Protein AF-A0A402CRC0-F1 (afdb_monomer_lite)

Organism: NCBI:txid2219043

pLDDT: mean 75.53, std 17.1, range [42.84, 94.31]

Sequence (73 aa):
MQTPPGTIQSAEPVIYDEVTLRRWTRTRTAAQWALDYYQDKGEWPAIKQIAGRAGVSTGTAHNALKQAKSGIA

Radius of gyration: 19.06 Å; chains: 1; bounding box: 25×48×54 Å

Structure (mmCIF, N/CA/C/O backbone):
data_AF-A0A402CRC0-F1
#
_entry.id   AF-A0A402CRC0-F1
#
loop_
_atom_site.group_PDB
_atom_site.id
_atom_site.type_symbol
_atom_site.label_atom_id
_atom_site.label_alt_id
_atom_site.label_comp_id
_atom_site.label_asym_id
_atom_site.label_entity_id
_atom_site.label_seq_id
_atom_site.pdbx_PDB_ins_code
_atom_site.Cartn_x
_atom_site.Cartn_y
_atom_site.Cartn_z
_atom_site.occupancy
_atom_site.B_iso_or_equiv
_atom_site.auth_seq_id
_atom_site.auth_comp_id
_atom_site.auth_asym_id
_atom_site.auth_atom_id
_atom_site.pdbx_PDB_model_num
ATOM 1 N N . MET A 1 1 ? 7.833 37.274 -45.477 1.00 42.84 1 MET A N 1
ATOM 2 C CA . MET A 1 1 ? 7.417 36.946 -44.098 1.00 42.84 1 MET A CA 1
ATOM 3 C C . MET A 1 1 ? 8.102 35.637 -43.729 1.00 42.84 1 MET A C 1
ATOM 5 O O . MET A 1 1 ? 7.853 34.643 -44.395 1.00 42.84 1 MET A O 1
ATOM 9 N N . GLN A 1 2 ? 9.058 35.675 -42.797 1.00 49.16 2 GLN A N 1
ATOM 10 C CA . GLN A 1 2 ? 9.832 34.517 -42.328 1.00 49.16 2 GLN A CA 1
ATOM 11 C C . GLN A 1 2 ? 8.976 33.678 -41.370 1.00 49.16 2 GLN A C 1
ATOM 13 O O . GLN A 1 2 ? 8.518 34.193 -40.355 1.00 49.16 2 GLN A O 1
ATOM 18 N N . THR A 1 3 ? 8.776 32.396 -41.665 1.00 58.31 3 THR A N 1
ATOM 19 C CA . THR A 1 3 ? 8.366 31.399 -40.664 1.00 58.31 3 THR A CA 1
ATOM 20 C C . THR A 1 3 ? 9.504 31.214 -39.654 1.00 58.31 3 THR A C 1
ATOM 22 O O . THR A 1 3 ? 10.646 31.035 -40.090 1.00 58.31 3 THR A O 1
ATOM 25 N N . PRO A 1 4 ? 9.251 31.263 -38.331 1.00 55.06 4 PRO A N 1
ATOM 26 C CA . PRO A 1 4 ? 10.308 31.061 -37.353 1.00 55.06 4 PRO A CA 1
ATOM 27 C C . PRO A 1 4 ? 10.832 29.618 -37.431 1.00 55.06 4 PRO A C 1
ATOM 29 O O . PRO A 1 4 ? 10.046 28.689 -37.645 1.00 55.06 4 PRO A O 1
ATOM 32 N N . PRO A 1 5 ? 12.148 29.413 -37.271 1.00 55.38 5 PRO A N 1
ATOM 33 C CA . PRO A 1 5 ? 12.743 28.093 -37.325 1.00 55.38 5 PRO A CA 1
ATOM 34 C C . PRO A 1 5 ? 12.387 27.311 -36.058 1.00 55.38 5 PRO A C 1
ATOM 36 O O . PRO A 1 5 ? 12.655 27.752 -34.945 1.00 55.38 5 PRO A O 1
ATOM 39 N N . GLY A 1 6 ? 11.806 26.130 -36.263 1.00 49.31 6 GLY A N 1
ATOM 40 C CA . GLY A 1 6 ? 11.915 24.997 -35.351 1.00 49.31 6 GLY A CA 1
ATOM 41 C C . GLY A 1 6 ? 11.333 25.203 -33.957 1.00 49.31 6 GLY A C 1
ATOM 42 O O . GLY A 1 6 ? 12.070 25.322 -32.983 1.00 49.31 6 GLY A O 1
ATOM 43 N N . THR A 1 7 ? 10.014 25.071 -33.819 1.00 52.09 7 THR A N 1
ATOM 44 C CA . THR A 1 7 ? 9.491 24.475 -32.586 1.00 52.09 7 THR A CA 1
ATOM 45 C C . THR A 1 7 ? 9.96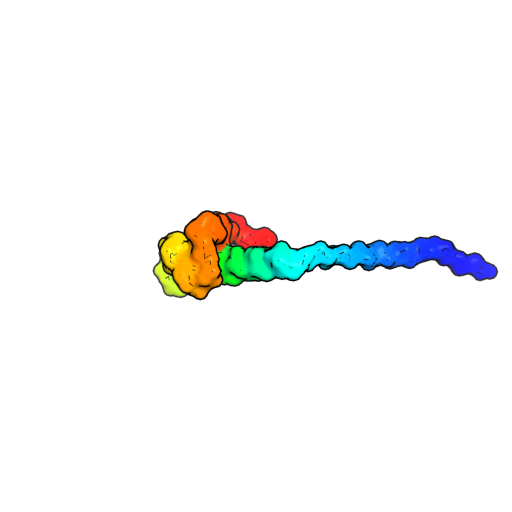4 23.024 -32.573 1.00 52.09 7 THR A C 1
ATOM 47 O O . THR A 1 7 ? 9.332 22.153 -33.165 1.00 52.09 7 THR A O 1
ATOM 50 N N . ILE A 1 8 ? 11.119 22.765 -31.956 1.00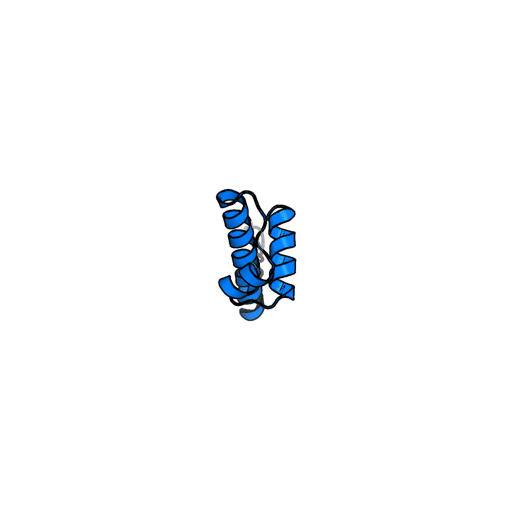 55.94 8 ILE A N 1
ATOM 51 C CA . ILE A 1 8 ? 11.509 21.409 -31.583 1.00 55.94 8 ILE A CA 1
ATOM 52 C C . ILE A 1 8 ? 10.462 20.982 -30.558 1.00 55.94 8 ILE A C 1
ATOM 54 O O . ILE A 1 8 ? 10.525 21.357 -29.389 1.00 55.94 8 ILE A O 1
ATOM 58 N N . GLN A 1 9 ? 9.441 20.254 -31.007 1.00 47.69 9 GLN A N 1
ATOM 59 C CA . GLN 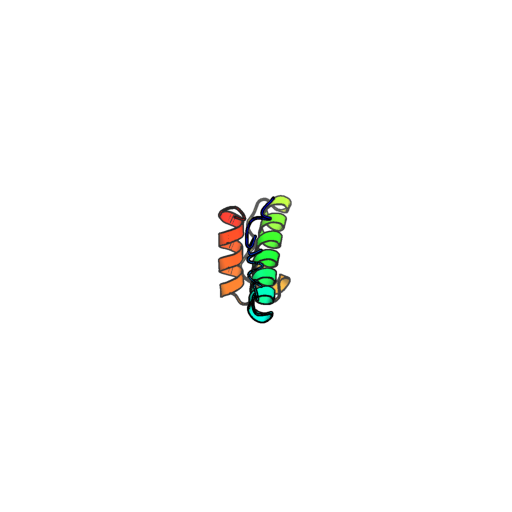A 1 9 ? 8.681 19.409 -30.106 1.00 47.69 9 GLN A CA 1
ATOM 60 C C . GLN A 1 9 ? 9.673 18.347 -29.642 1.00 47.69 9 GLN A C 1
ATOM 62 O O . GLN A 1 9 ? 9.856 17.329 -30.307 1.00 47.69 9 GLN A O 1
ATOM 67 N N . SER A 1 10 ? 10.366 18.618 -28.535 1.00 46.25 10 SER A N 1
ATOM 68 C CA . SER A 1 10 ? 11.040 17.587 -27.756 1.00 46.25 10 SER A CA 1
ATOM 69 C C . SER A 1 10 ? 9.950 16.677 -27.203 1.00 46.25 10 SER A C 1
ATOM 71 O O . SER A 1 10 ? 9.567 16.756 -26.041 1.00 46.25 10 SER A O 1
ATOM 73 N N . ALA A 1 11 ? 9.394 15.834 -28.068 1.00 49.84 11 ALA A N 1
ATOM 74 C CA . ALA A 1 11 ? 8.795 14.589 -27.661 1.00 49.84 11 ALA A CA 1
ATOM 75 C C . ALA A 1 11 ? 9.972 13.727 -27.214 1.00 49.84 11 ALA A C 1
ATOM 77 O O . ALA A 1 11 ? 10.477 12.919 -27.986 1.00 49.84 11 ALA A O 1
ATOM 78 N N . GLU A 1 12 ? 10.477 13.976 -26.003 1.00 48.81 12 GLU A N 1
ATOM 79 C CA . GLU A 1 12 ? 11.284 12.981 -25.317 1.00 48.81 12 GLU A CA 1
ATOM 80 C C . GLU A 1 12 ? 10.415 11.725 -25.288 1.00 48.81 12 GLU A C 1
ATOM 82 O O . GLU A 1 12 ? 9.349 11.738 -24.658 1.00 48.81 12 GLU A O 1
ATOM 87 N N . PRO A 1 13 ? 10.779 10.651 -26.008 1.00 48.41 13 PRO A N 1
ATOM 88 C CA . PRO A 1 13 ? 10.109 9.401 -25.780 1.00 48.41 13 PRO A CA 1
ATOM 89 C C . PRO A 1 13 ? 10.554 9.027 -24.374 1.00 48.41 13 PRO A C 1
ATOM 91 O O . PRO A 1 13 ? 11.701 8.638 -24.149 1.00 48.41 13 PRO A O 1
ATOM 94 N N . VAL A 1 14 ? 9.674 9.223 -23.395 1.00 52.66 14 VAL A N 1
ATOM 95 C CA . VAL A 1 14 ? 9.875 8.674 -22.064 1.00 52.66 14 VAL A CA 1
ATOM 96 C C . VAL A 1 14 ? 9.707 7.169 -22.229 1.00 52.66 14 VAL A C 1
ATOM 98 O O . VAL A 1 14 ? 8.646 6.600 -21.977 1.00 52.66 14 VAL A O 1
ATOM 101 N N . ILE A 1 15 ? 10.752 6.529 -22.755 1.00 49.62 15 ILE A N 1
ATOM 102 C CA . ILE A 1 15 ? 10.898 5.086 -22.836 1.00 49.62 15 ILE A CA 1
ATOM 103 C C . ILE A 1 15 ? 11.171 4.665 -21.400 1.00 49.62 15 ILE A C 1
ATOM 105 O O . ILE A 1 15 ? 12.297 4.372 -21.003 1.00 49.62 15 ILE A O 1
ATOM 109 N N . TYR A 1 16 ? 10.133 4.695 -20.569 1.00 54.25 16 TYR A N 1
ATOM 110 C CA . TYR A 1 16 ? 10.150 3.849 -19.404 1.00 54.25 16 TYR A CA 1
ATOM 111 C C . TYR A 1 16 ? 10.200 2.428 -19.957 1.00 54.25 16 TYR A C 1
ATOM 113 O O . TYR A 1 16 ? 9.216 1.938 -20.509 1.00 54.25 16 TYR A O 1
ATOM 121 N N . ASP A 1 17 ? 11.373 1.808 -19.853 1.00 60.28 17 ASP A N 1
ATOM 122 C CA . ASP A 1 17 ? 11.565 0.373 -20.025 1.00 60.28 17 ASP A CA 1
ATOM 123 C C . ASP A 1 17 ? 10.336 -0.354 -19.452 1.00 60.28 17 ASP A C 1
ATOM 125 O O . ASP A 1 17 ? 9.915 -0.070 -18.325 1.00 60.28 17 ASP A O 1
ATOM 129 N N . GLU A 1 18 ? 9.703 -1.232 -20.234 1.00 54.34 18 GLU A N 1
ATOM 130 C CA . GLU A 1 18 ? 8.450 -1.894 -19.856 1.00 54.34 18 GLU A CA 1
ATOM 131 C C . GLU A 1 18 ? 8.546 -2.561 -18.479 1.00 54.34 18 GLU A C 1
ATOM 133 O O . GLU A 1 18 ? 7.563 -2.640 -17.737 1.00 54.34 18 GLU A O 1
ATOM 138 N N . VAL A 1 19 ? 9.744 -3.016 -18.105 1.00 58.75 19 VAL A N 1
ATOM 139 C CA . VAL A 1 19 ? 10.043 -3.575 -16.784 1.00 58.75 19 VAL A CA 1
ATOM 140 C C . VAL A 1 19 ? 9.894 -2.517 -15.690 1.00 58.75 19 VAL A C 1
ATOM 142 O O . VAL A 1 19 ? 9.286 -2.775 -14.644 1.00 58.75 19 VAL A O 1
ATOM 145 N N . THR A 1 20 ? 10.404 -1.315 -15.940 1.00 57.34 20 THR A N 1
ATOM 146 C CA . THR A 1 20 ? 10.294 -0.156 -15.053 1.00 57.34 20 THR A CA 1
ATOM 147 C C . THR A 1 20 ? 8.845 0.306 -14.935 1.00 57.34 20 THR A C 1
ATOM 149 O O . THR A 1 20 ? 8.384 0.488 -13.806 1.00 57.34 20 THR A O 1
ATOM 152 N N . LEU A 1 21 ? 8.095 0.377 -16.047 1.00 60.03 21 LEU A N 1
ATOM 153 C CA . LEU A 1 21 ? 6.650 0.648 -16.028 1.00 60.03 21 LEU A CA 1
ATOM 154 C C . LEU A 1 21 ? 5.919 -0.377 -15.173 1.00 60.03 21 LEU A C 1
ATOM 156 O O . LEU A 1 21 ? 5.290 0.004 -14.193 1.00 60.03 21 LEU A O 1
ATOM 160 N N . ARG A 1 22 ? 6.062 -1.675 -15.468 1.00 61.88 22 ARG A N 1
ATOM 161 C CA . ARG A 1 22 ? 5.379 -2.759 -14.739 1.00 61.88 22 ARG A CA 1
ATOM 162 C C . ARG A 1 22 ? 5.704 -2.747 -13.245 1.00 61.88 22 ARG A C 1
ATOM 164 O O . ARG A 1 22 ? 4.828 -3.012 -12.421 1.00 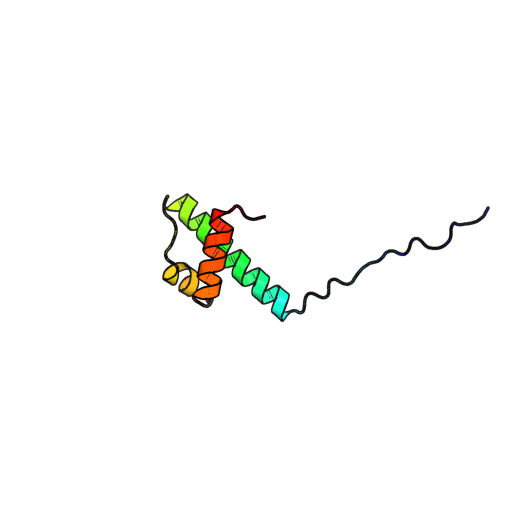61.88 22 ARG A O 1
ATOM 171 N N . ARG A 1 23 ? 6.953 -2.457 -12.867 1.00 61.31 23 ARG A N 1
ATOM 172 C CA . ARG A 1 23 ? 7.377 -2.362 -11.459 1.00 61.31 23 ARG A CA 1
ATOM 173 C C . A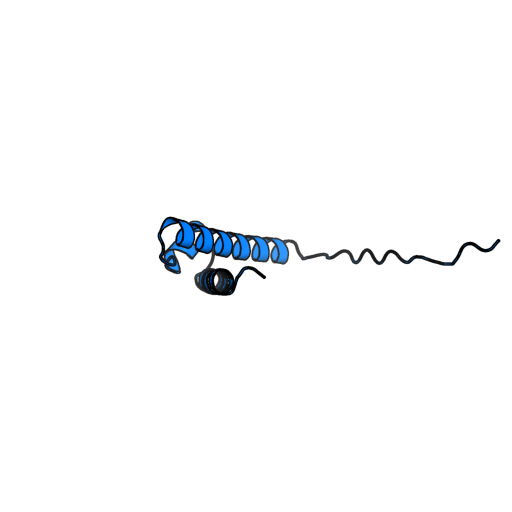RG A 1 23 ? 6.764 -1.146 -10.760 1.00 61.31 23 ARG A C 1
ATOM 175 O O . ARG A 1 23 ? 6.330 -1.269 -9.610 1.00 61.31 23 ARG A O 1
ATOM 182 N N . TRP A 1 24 ? 6.689 -0.011 -11.453 1.00 63.38 24 TRP A N 1
ATOM 183 C CA . TRP A 1 24 ? 5.990 1.186 -10.986 1.00 63.38 24 TRP A CA 1
ATOM 184 C C . TRP A 1 24 ? 4.493 0.938 -10.825 1.00 63.38 24 TRP A C 1
ATOM 186 O O . TRP A 1 24 ? 3.949 1.217 -9.758 1.00 63.38 24 TRP A O 1
ATOM 196 N N . THR A 1 25 ? 3.839 0.330 -11.821 1.00 72.94 25 THR A N 1
ATOM 197 C CA . THR A 1 25 ? 2.408 0.011 -11.758 1.00 72.94 25 THR A CA 1
ATOM 198 C C . THR A 1 25 ? 2.122 -0.911 -10.582 1.00 72.94 25 THR A C 1
ATOM 200 O O . THR A 1 25 ? 1.243 -0.613 -9.789 1.00 72.94 25 THR A O 1
ATOM 203 N N . ARG A 1 26 ? 2.918 -1.971 -10.382 1.00 73.00 26 ARG A N 1
ATOM 204 C CA . ARG A 1 26 ? 2.737 -2.901 -9.252 1.00 73.00 26 ARG A CA 1
ATOM 205 C C . ARG A 1 26 ? 2.885 -2.230 -7.889 1.00 73.00 26 ARG A C 1
ATOM 207 O O . ARG A 1 26 ? 2.098 -2.507 -6.990 1.00 73.00 26 ARG A O 1
ATOM 214 N N . THR A 1 27 ? 3.874 -1.351 -7.729 1.00 77.88 27 THR A N 1
ATOM 215 C CA . THR A 1 27 ? 4.086 -0.629 -6.462 1.00 77.88 27 THR A CA 1
ATOM 216 C C . THR A 1 27 ? 2.954 0.364 -6.206 1.00 77.88 27 THR A C 1
ATOM 218 O O . THR A 1 27 ? 2.435 0.420 -5.094 1.00 77.88 27 THR A O 1
ATOM 221 N N . ARG A 1 28 ? 2.504 1.076 -7.246 1.00 79.81 28 ARG A N 1
ATOM 222 C CA . ARG A 1 28 ? 1.378 2.012 -7.173 1.00 79.81 28 ARG A CA 1
ATOM 223 C C . ARG A 1 28 ? 0.056 1.301 -6.883 1.00 79.81 28 ARG A C 1
ATOM 225 O O . ARG A 1 28 ? -0.690 1.757 -6.030 1.00 79.81 28 ARG A O 1
ATOM 232 N N . THR A 1 29 ? -0.215 0.164 -7.524 1.00 83.94 29 THR A N 1
ATOM 233 C CA . THR A 1 29 ? -1.400 -0.662 -7.247 1.00 83.94 29 THR A CA 1
ATOM 234 C C . THR A 1 29 ? -1.380 -1.195 -5.815 1.00 83.94 29 THR A C 1
ATOM 236 O O . THR A 1 29 ? -2.407 -1.171 -5.144 1.00 83.94 29 THR A O 1
ATOM 239 N N . ALA A 1 30 ? -0.217 -1.628 -5.316 1.00 87.44 30 ALA A N 1
ATOM 240 C CA . ALA A 1 30 ? -0.068 -2.058 -3.927 1.00 87.44 30 ALA A CA 1
ATOM 241 C C . ALA A 1 30 ? -0.290 -0.904 -2.932 1.00 87.44 30 ALA A C 1
ATOM 243 O O . ALA A 1 30 ? -0.907 -1.111 -1.889 1.00 87.44 30 ALA A O 1
ATOM 244 N N . ALA A 1 31 ? 0.188 0.302 -3.254 1.00 88.25 31 ALA A N 1
ATOM 245 C CA . ALA A 1 31 ? -0.005 1.491 -2.428 1.00 88.25 31 ALA A CA 1
ATOM 246 C C . ALA A 1 31 ? -1.475 1.934 -2.420 1.00 88.25 31 ALA A C 1
ATOM 248 O O . ALA A 1 31 ? -2.027 2.180 -1.351 1.00 88.25 31 ALA A O 1
ATOM 249 N N . GLN A 1 32 ? -2.123 1.954 -3.589 1.00 88.19 32 GLN A N 1
ATOM 250 C CA . GLN A 1 32 ? -3.547 2.261 -3.712 1.00 88.19 32 GLN A CA 1
ATOM 251 C C . GLN A 1 32 ? -4.389 1.271 -2.909 1.00 88.19 32 GLN A C 1
ATOM 253 O O . GLN A 1 32 ? -5.198 1.682 -2.091 1.00 88.19 32 GLN A O 1
ATOM 258 N N . TRP A 1 33 ? -4.129 -0.030 -3.051 1.00 89.69 33 TRP A N 1
ATOM 259 C CA . TRP A 1 33 ? -4.842 -1.039 -2.273 1.00 89.69 33 TRP A CA 1
ATOM 260 C C . TRP A 1 33 ? -4.656 -0.852 -0.762 1.00 89.69 33 TRP A C 1
ATOM 262 O O . TRP A 1 33 ? -5.602 -1.022 0.002 1.00 89.69 33 TRP A O 1
ATOM 272 N N . ALA A 1 34 ? -3.447 -0.492 -0.317 1.00 90.88 34 ALA A N 1
ATOM 273 C CA . ALA A 1 34 ? -3.194 -0.236 1.096 1.00 90.88 34 ALA A CA 1
ATOM 274 C C . ALA A 1 34 ? -3.960 0.990 1.619 1.00 90.88 34 ALA A C 1
ATOM 276 O O . ALA A 1 34 ? -4.406 0.981 2.766 1.00 90.88 34 ALA A O 1
ATOM 277 N N . LEU A 1 35 ? -4.125 2.016 0.780 1.00 90.38 35 LEU A N 1
ATOM 278 C CA . LEU A 1 35 ? -4.942 3.191 1.069 1.00 90.38 35 LEU A CA 1
ATOM 279 C C . LEU A 1 35 ? -6.429 2.821 1.154 1.00 90.38 35 LEU A C 1
ATOM 281 O O . LEU A 1 35 ? -7.080 3.162 2.137 1.00 90.38 35 LEU A O 1
ATOM 285 N N . ASP A 1 36 ? -6.941 2.077 0.173 1.00 88.75 36 ASP A N 1
ATOM 286 C CA . ASP A 1 36 ? -8.340 1.636 0.131 1.00 88.75 36 ASP A CA 1
ATOM 287 C C . ASP A 1 36 ? -8.672 0.754 1.347 1.00 88.75 36 ASP A C 1
ATOM 289 O O . ASP A 1 36 ? -9.710 0.916 1.983 1.00 88.75 36 ASP A O 1
ATOM 293 N N . TYR A 1 37 ? -7.753 -0.141 1.730 1.00 90.94 37 TYR A N 1
ATOM 294 C CA . TYR A 1 37 ? -7.886 -0.959 2.937 1.00 90.94 37 TYR A CA 1
ATOM 295 C C . TYR A 1 37 ? -7.961 -0.093 4.200 1.00 90.94 37 TYR A C 1
ATOM 297 O O . TYR A 1 37 ? -8.794 -0.349 5.066 1.00 90.94 37 TYR A O 1
ATOM 305 N N . TYR A 1 38 ? -7.116 0.937 4.309 1.00 91.75 38 TYR A N 1
ATOM 306 C CA . TYR A 1 38 ? -7.155 1.867 5.439 1.00 91.75 38 TYR A CA 1
ATOM 307 C C . TYR A 1 38 ? -8.465 2.662 5.488 1.00 91.75 38 TYR A C 1
ATOM 309 O O . TYR A 1 38 ? -9.015 2.853 6.568 1.00 91.75 38 TYR A O 1
ATOM 317 N N . GLN A 1 39 ? -8.995 3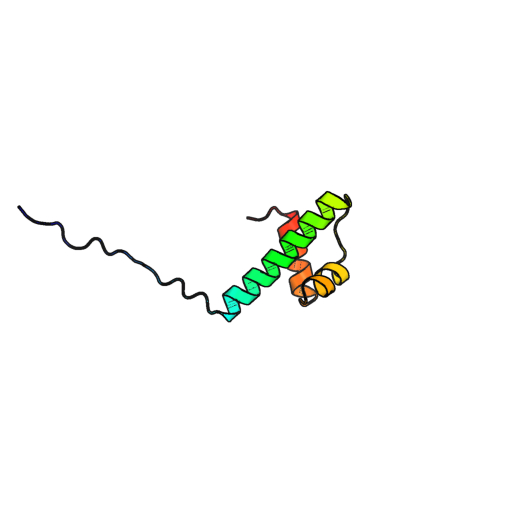.076 4.337 1.00 88.56 39 GLN A N 1
ATOM 318 C CA . GLN A 1 39 ? -10.284 3.767 4.257 1.00 88.56 39 GLN A CA 1
ATOM 319 C C . GLN A 1 39 ? -11.458 2.865 4.669 1.00 88.56 39 GLN A C 1
ATOM 321 O O . GLN A 1 39 ? -12.378 3.342 5.326 1.00 88.56 39 GLN A O 1
ATOM 326 N N . ASP A 1 40 ? -11.413 1.573 4.329 1.00 91.12 40 ASP A N 1
ATOM 327 C CA . ASP A 1 40 ? -12.463 0.601 4.672 1.00 91.12 40 ASP A CA 1
ATOM 328 C C . ASP A 1 40 ? -12.384 0.116 6.130 1.00 91.12 40 ASP A C 1
ATOM 330 O O . ASP A 1 40 ? -13.400 -0.027 6.808 1.00 91.12 40 ASP A O 1
ATOM 334 N N . LYS A 1 41 ? -11.174 -0.161 6.631 1.00 91.44 41 LYS A N 1
ATOM 335 C CA . LYS A 1 41 ? -10.962 -0.787 7.948 1.00 91.44 41 LYS A CA 1
ATOM 336 C C . LYS A 1 41 ? -10.577 0.188 9.055 1.00 91.44 41 LYS A C 1
ATOM 338 O O . LYS A 1 41 ? -10.660 -0.174 10.224 1.00 91.44 41 LYS A O 1
ATOM 343 N N . GLY A 1 42 ? -10.121 1.392 8.715 1.00 90.38 42 GLY A N 1
ATOM 344 C CA . GLY A 1 42 ? -9.555 2.349 9.671 1.00 90.38 42 GLY A CA 1
ATOM 345 C C . GLY A 1 42 ? -8.167 1.964 10.202 1.00 90.38 42 GLY A C 1
ATOM 346 O O . GLY A 1 42 ? -7.611 2.669 11.044 1.00 90.38 42 GLY A O 1
ATOM 347 N N . GLU A 1 43 ? -7.579 0.870 9.712 1.00 92.31 43 GLU A N 1
ATOM 348 C CA . GLU A 1 43 ? -6.255 0.377 10.095 1.00 92.31 43 GLU A CA 1
ATOM 349 C C . GLU A 1 43 ? -5.403 0.060 8.862 1.00 92.31 43 GLU A C 1
ATOM 351 O O . GLU A 1 43 ? -5.907 -0.272 7.791 1.00 92.31 43 GLU A O 1
ATOM 356 N N . TRP A 1 44 ? -4.084 0.192 8.991 1.00 91.38 44 TRP A N 1
ATOM 357 C CA . TRP A 1 44 ? -3.172 -0.076 7.881 1.00 91.38 44 TRP A CA 1
ATOM 358 C C . TRP A 1 44 ? -2.949 -1.585 7.708 1.00 91.38 44 TRP A C 1
ATOM 360 O O . TRP A 1 44 ? -2.662 -2.258 8.701 1.00 91.38 44 TRP A O 1
ATOM 370 N N . PRO A 1 45 ? -2.982 -2.126 6.473 1.00 92.25 45 PRO A N 1
ATOM 371 C CA . PRO A 1 45 ? -2.785 -3.553 6.256 1.00 92.25 45 PRO A CA 1
ATOM 372 C C . PRO A 1 45 ? -1.350 -3.981 6.568 1.00 92.25 45 PRO A C 1
ATOM 374 O O . PRO A 1 45 ? -0.379 -3.241 6.370 1.00 92.25 45 PRO A O 1
ATOM 377 N N . ALA A 1 46 ? -1.198 -5.229 7.003 1.00 94.31 46 ALA A N 1
ATOM 378 C CA . ALA A 1 46 ? 0.103 -5.829 7.236 1.00 94.31 46 ALA A CA 1
ATOM 379 C C . ALA A 1 46 ? 0.868 -6.030 5.918 1.00 94.31 46 ALA A C 1
ATOM 381 O O . ALA A 1 46 ? 0.294 -6.353 4.875 1.00 94.31 46 ALA A O 1
ATOM 382 N N . ILE A 1 47 ? 2.202 -5.965 5.981 1.00 92.56 47 ILE A N 1
ATOM 383 C CA . ILE A 1 47 ? 3.079 -6.158 4.812 1.00 92.56 47 ILE A CA 1
ATOM 384 C C . ILE A 1 47 ? 2.798 -7.482 4.088 1.00 92.56 47 ILE A C 1
ATOM 386 O O . ILE A 1 47 ? 2.798 -7.522 2.860 1.00 92.56 47 ILE A O 1
ATOM 390 N N . LYS A 1 48 ? 2.503 -8.556 4.834 1.00 92.00 48 LYS A N 1
ATOM 391 C CA . LYS A 1 48 ? 2.149 -9.862 4.257 1.00 92.00 48 LYS A CA 1
ATOM 392 C C . LYS A 1 48 ? 0.850 -9.818 3.445 1.00 92.00 48 LYS A C 1
ATOM 394 O O . LYS A 1 48 ? 0.771 -10.483 2.418 1.00 92.00 48 LYS A O 1
ATOM 399 N N . GLN A 1 49 ? -0.141 -9.035 3.876 1.00 91.88 49 GLN A N 1
ATOM 400 C CA . GLN A 1 49 ? -1.411 -8.891 3.159 1.00 91.88 49 GLN A CA 1
ATOM 401 C C . GLN A 1 49 ? -1.211 -8.108 1.857 1.00 91.88 49 GLN A C 1
ATOM 403 O O . GLN A 1 49 ? -1.675 -8.549 0.810 1.00 91.88 49 GLN A O 1
ATOM 408 N N . ILE A 1 50 ? -0.441 -7.013 1.902 1.00 89.56 50 ILE A N 1
ATOM 409 C CA . ILE A 1 50 ? -0.081 -6.225 0.712 1.00 89.56 50 ILE A CA 1
ATOM 410 C C . ILE A 1 50 ? 0.690 -7.098 -0.288 1.00 89.56 50 ILE A C 1
ATOM 412 O O . ILE A 1 50 ? 0.346 -7.150 -1.468 1.00 89.56 50 ILE A O 1
ATOM 416 N N . ALA A 1 51 ? 1.709 -7.820 0.188 1.00 89.19 51 ALA A N 1
ATOM 417 C CA . ALA A 1 51 ? 2.532 -8.701 -0.636 1.00 89.19 51 ALA A CA 1
ATOM 418 C C . ALA A 1 51 ? 1.704 -9.810 -1.302 1.00 89.19 51 ALA A C 1
ATOM 420 O O . ALA A 1 51 ? 1.807 -10.007 -2.512 1.00 89.19 51 ALA A O 1
ATOM 421 N N . GLY A 1 52 ? 0.848 -10.491 -0.531 1.00 88.12 52 GLY A N 1
ATOM 422 C CA . GLY A 1 52 ? -0.006 -11.566 -1.034 1.00 88.12 52 GLY A CA 1
ATOM 423 C C . GLY A 1 52 ? -1.063 -11.079 -2.022 1.00 88.12 52 GLY A C 1
ATOM 424 O O . GLY A 1 52 ? -1.277 -11.712 -3.050 1.00 88.12 52 GLY A O 1
ATOM 425 N N . ARG A 1 53 ? -1.694 -9.929 -1.754 1.00 85.94 53 ARG A N 1
ATOM 426 C CA . ARG A 1 53 ? -2.746 -9.387 -2.622 1.00 85.94 53 ARG A CA 1
ATOM 427 C C . ARG A 1 53 ? -2.200 -8.814 -3.927 1.00 85.94 53 ARG A C 1
ATOM 429 O O . ARG A 1 53 ? -2.808 -9.023 -4.970 1.00 85.94 53 ARG A O 1
ATOM 436 N N . ALA A 1 54 ? -1.080 -8.095 -3.871 1.00 82.94 54 ALA A N 1
ATOM 437 C CA . ALA A 1 54 ? -0.486 -7.455 -5.044 1.00 82.94 54 ALA A CA 1
ATOM 438 C C . ALA A 1 54 ? 0.516 -8.354 -5.795 1.00 82.94 54 ALA A C 1
ATOM 440 O O . ALA A 1 54 ? 0.991 -7.972 -6.864 1.00 82.94 54 ALA A O 1
ATOM 441 N N . GLY A 1 55 ? 0.860 -9.526 -5.250 1.00 84.69 55 GLY A N 1
ATOM 442 C CA . GLY A 1 55 ? 1.853 -10.427 -5.842 1.00 84.69 55 GLY A CA 1
ATOM 443 C C . GLY A 1 55 ? 3.251 -9.804 -5.897 1.00 84.69 55 GLY A C 1
ATOM 444 O O . GLY A 1 55 ? 3.957 -9.940 -6.896 1.00 84.69 55 GLY A O 1
ATOM 445 N N . VAL A 1 56 ? 3.638 -9.066 -4.852 1.00 84.56 56 VAL A N 1
ATOM 446 C CA . VAL A 1 56 ? 4.918 -8.343 -4.776 1.00 84.56 56 VAL A CA 1
ATOM 447 C C . VAL A 1 56 ? 5.787 -8.849 -3.628 1.00 84.56 56 VAL A C 1
ATOM 449 O O . VAL A 1 56 ? 5.302 -9.465 -2.683 1.00 84.56 56 VAL A O 1
ATOM 452 N N . SER A 1 57 ? 7.090 -8.565 -3.686 1.00 89.19 57 SER A N 1
ATOM 453 C CA . SER A 1 57 ? 8.006 -8.893 -2.592 1.00 89.19 57 SER A CA 1
ATOM 454 C C . SER A 1 57 ? 7.702 -8.075 -1.331 1.00 89.19 57 SER A C 1
ATOM 456 O O . SER A 1 57 ? 7.152 -6.973 -1.395 1.00 89.19 57 SER A O 1
ATOM 458 N N . THR A 1 58 ? 8.142 -8.575 -0.175 1.00 89.75 58 THR A N 1
ATOM 459 C CA . THR A 1 58 ? 8.019 -7.890 1.124 1.00 89.75 58 THR A CA 1
ATOM 460 C C . THR A 1 58 ? 8.594 -6.470 1.094 1.00 89.75 58 THR A C 1
ATOM 462 O O . THR A 1 58 ? 7.995 -5.549 1.645 1.00 89.75 58 THR A O 1
ATOM 465 N N . GLY A 1 59 ? 9.729 -6.265 0.415 1.00 88.62 59 GLY A N 1
ATOM 466 C CA . GLY A 1 59 ? 10.350 -4.943 0.281 1.00 88.62 59 GLY A CA 1
ATOM 467 C C . GLY A 1 59 ? 9.497 -3.970 -0.537 1.00 88.62 59 GLY A C 1
ATOM 468 O O . GLY A 1 59 ? 9.318 -2.819 -0.140 1.00 88.62 59 GLY A O 1
ATOM 469 N N . THR A 1 60 ? 8.905 -4.438 -1.639 1.00 86.19 60 THR A N 1
ATOM 470 C CA . THR A 1 60 ? 7.976 -3.630 -2.443 1.00 86.19 60 THR A CA 1
ATOM 471 C C . THR A 1 60 ? 6.702 -3.309 -1.670 1.00 86.19 60 THR A C 1
ATOM 473 O O . THR A 1 60 ? 6.264 -2.165 -1.690 1.00 86.19 60 THR A O 1
ATOM 476 N N . ALA A 1 61 ? 6.147 -4.274 -0.937 1.00 90.19 61 ALA A N 1
ATOM 477 C CA . ALA A 1 61 ? 4.989 -4.056 -0.075 1.00 90.19 61 ALA A CA 1
ATOM 478 C C . ALA A 1 61 ? 5.269 -3.020 1.030 1.00 90.19 61 ALA A C 1
ATOM 480 O O . ALA A 1 61 ? 4.429 -2.169 1.311 1.00 90.19 61 ALA A O 1
ATOM 481 N N . HIS A 1 62 ? 6.466 -3.039 1.619 1.00 92.19 62 HIS A N 1
ATOM 482 C CA . HIS A 1 62 ? 6.879 -2.049 2.613 1.00 92.19 62 HIS A CA 1
ATOM 483 C C . HIS A 1 62 ? 7.001 -0.637 2.027 1.00 92.19 62 HIS A C 1
ATOM 485 O O . HIS A 1 62 ? 6.518 0.325 2.624 1.00 92.19 62 HIS A O 1
ATOM 491 N N . ASN A 1 63 ? 7.590 -0.505 0.836 1.00 89.06 63 ASN A N 1
ATOM 492 C CA . ASN A 1 63 ? 7.668 0.782 0.141 1.00 89.06 63 ASN A CA 1
ATOM 493 C C . ASN A 1 63 ? 6.287 1.288 -0.295 1.00 89.06 63 ASN A C 1
ATOM 495 O O . ASN A 1 63 ? 6.007 2.474 -0.147 1.00 89.06 63 ASN A O 1
ATOM 499 N N . ALA A 1 64 ? 5.414 0.396 -0.764 1.00 88.62 64 ALA A N 1
ATOM 500 C CA . ALA A 1 64 ? 4.035 0.718 -1.108 1.00 88.62 64 ALA A CA 1
ATOM 501 C C . ALA A 1 64 ? 3.248 1.228 0.110 1.00 88.62 64 ALA A C 1
ATOM 503 O O . ALA A 1 64 ? 2.564 2.242 0.016 1.00 88.62 64 ALA A O 1
ATOM 504 N N . LEU A 1 65 ? 3.406 0.590 1.277 1.00 90.12 65 LEU A N 1
ATOM 505 C CA . LEU A 1 65 ? 2.782 1.059 2.516 1.00 90.12 65 LEU A CA 1
ATOM 506 C C . LEU A 1 65 ? 3.299 2.440 2.935 1.00 90.12 65 LEU A C 1
ATOM 508 O O . LEU A 1 65 ? 2.521 3.283 3.374 1.00 90.12 65 LEU A O 1
ATOM 512 N N . LYS A 1 66 ? 4.609 2.686 2.803 1.00 90.62 66 LYS A N 1
ATOM 513 C CA . LYS A 1 66 ? 5.187 4.011 3.067 1.00 90.62 66 LYS A CA 1
ATOM 514 C C . LYS A 1 66 ? 4.609 5.076 2.136 1.00 90.62 66 LYS A C 1
ATOM 516 O O . LYS A 1 66 ? 4.213 6.121 2.635 1.00 90.62 66 LYS A O 1
ATOM 521 N N . GLN A 1 67 ? 4.515 4.792 0.834 1.00 88.06 67 GLN A N 1
ATOM 522 C CA . GLN A 1 67 ? 3.917 5.706 -0.148 1.00 88.06 67 GLN A CA 1
ATOM 523 C C . GLN A 1 67 ? 2.441 5.992 0.146 1.00 88.06 67 GLN A C 1
ATOM 525 O O . GLN A 1 67 ? 2.015 7.140 0.095 1.00 88.06 67 GLN A O 1
ATOM 530 N N . ALA A 1 68 ? 1.665 4.965 0.502 1.00 87.06 68 ALA A N 1
ATOM 531 C CA . ALA A 1 68 ? 0.260 5.137 0.863 1.00 87.06 68 ALA A CA 1
ATOM 532 C C . ALA A 1 68 ? 0.093 6.054 2.089 1.00 87.06 68 ALA A C 1
ATOM 534 O O . ALA A 1 68 ? -0.797 6.899 2.119 1.00 87.06 68 ALA A O 1
ATOM 535 N N . LYS A 1 69 ? 0.987 5.929 3.079 1.00 87.19 69 LYS A N 1
ATOM 536 C CA . LYS A 1 69 ? 0.995 6.764 4.291 1.00 87.19 69 LYS A CA 1
ATOM 537 C C . LYS A 1 69 ? 1.475 8.193 4.057 1.00 87.19 69 LYS A C 1
ATOM 539 O O . LYS A 1 69 ? 1.010 9.093 4.746 1.00 87.19 69 LYS A O 1
ATOM 544 N N . SER A 1 70 ? 2.414 8.409 3.137 1.00 84.69 70 SER A N 1
ATOM 545 C CA . SER A 1 70 ? 2.961 9.741 2.849 1.00 84.69 70 SER A CA 1
ATOM 546 C C . SER A 1 70 ? 2.049 10.609 1.976 1.00 84.69 70 SER A C 1
ATOM 548 O O . SER A 1 70 ? 2.391 11.759 1.723 1.00 84.69 70 SER A O 1
ATOM 550 N N . GLY A 1 71 ? 0.915 10.074 1.516 1.00 66.94 71 GLY A N 1
ATOM 551 C CA . GLY A 1 71 ? 0.139 10.659 0.431 1.00 66.94 71 GLY A CA 1
ATOM 552 C C . GLY A 1 71 ? 0.781 10.292 -0.904 1.00 66.94 71 GLY A C 1
ATOM 553 O O . GLY A 1 71 ? 1.991 10.428 -1.084 1.00 66.94 71 GLY A O 1
ATOM 554 N N . ILE A 1 72 ? -0.030 9.756 -1.815 1.00 60.53 72 ILE A N 1
ATOM 555 C CA . ILE A 1 72 ? 0.385 9.416 -3.177 1.00 60.53 72 ILE A CA 1
ATOM 556 C C . ILE A 1 72 ? 0.802 10.732 -3.852 1.00 60.53 72 ILE A C 1
ATOM 558 O O . ILE A 1 72 ? -0.064 11.521 -4.221 1.00 60.53 72 ILE A O 1
ATOM 562 N N . ALA A 1 73 ? 2.109 10.991 -3.923 1.00 44.59 73 ALA A N 1
ATOM 563 C CA . ALA A 1 73 ? 2.689 12.101 -4.677 1.00 44.59 73 ALA A CA 1
ATOM 564 C C . ALA A 1 73 ? 2.684 11.800 -6.182 1.00 44.59 73 ALA A C 1
ATOM 566 O O . ALA A 1 73 ? 2.881 10.614 -6.550 1.00 44.59 73 ALA A O 1
#

Foldseek 3Di:
DDDDPDPPPPPVVPCCPVVNVVLVVLLQVLLVVQLVCCVVPVDGDDLVVSCVVSVHDSVSNVVSSVCNVVDPD

Secondary structure (DSSP, 8-state):
-PPPS------------HHHHHHHHHHHHHHHHHHHHHHHHSSPPPHHHHHHHHT--HHHHHHHHHHHHT---